Protein AF-A0A3R8V5I9-F1 (afdb_monomer_lite)

pLDDT: mean 76.49, std 22.28, range [29.44, 96.75]

Structure (mmCIF, N/CA/C/O backbone):
data_AF-A0A3R8V5I9-F1
#
_entry.id   AF-A0A3R8V5I9-F1
#
loop_
_atom_site.group_PDB
_atom_site.id
_atom_site.type_symbol
_atom_site.label_atom_id
_atom_site.label_alt_id
_atom_site.label_comp_id
_atom_site.label_asym_id
_atom_site.label_entity_id
_atom_site.label_seq_id
_atom_site.pdbx_PDB_ins_code
_atom_site.Cartn_x
_atom_site.Cartn_y
_atom_site.Cartn_z
_atom_site.occupancy
_atom_site.B_iso_or_equiv
_atom_site.auth_seq_id
_atom_site.auth_comp_id
_atom_site.auth_asym_id
_atom_site.auth_atom_id
_atom_site.pdbx_PDB_model_num
ATOM 1 N N . MET A 1 1 ? 58.028 32.370 -8.944 1.00 42.81 1 MET A N 1
ATOM 2 C CA . MET A 1 1 ? 57.683 32.987 -7.647 1.00 42.81 1 MET A CA 1
ATOM 3 C C . MET A 1 1 ? 56.765 34.162 -7.914 1.00 42.81 1 MET A C 1
ATOM 5 O O . MET A 1 1 ? 56.958 34.814 -8.933 1.00 42.81 1 MET A O 1
ATOM 9 N N . SER A 1 2 ? 55.835 34.373 -6.983 1.00 39.19 2 SER A N 1
ATOM 10 C CA . SER A 1 2 ? 54.839 35.446 -6.854 1.00 39.19 2 SER A CA 1
ATOM 11 C C . SER A 1 2 ? 53.408 35.103 -7.278 1.00 39.19 2 SER A C 1
ATOM 13 O O . SER A 1 2 ? 53.097 34.853 -8.439 1.00 39.19 2 SER A O 1
ATOM 15 N N . GLU A 1 3 ? 52.603 35.072 -6.218 1.00 41.25 3 GLU A N 1
ATOM 16 C CA . GLU A 1 3 ? 51.177 34.837 -6.044 1.00 41.25 3 GLU A CA 1
ATOM 17 C C . GLU A 1 3 ? 50.291 35.878 -6.736 1.00 41.25 3 GLU A C 1
ATOM 19 O O . GLU A 1 3 ? 50.686 37.030 -6.918 1.00 41.25 3 GLU A O 1
ATOM 24 N N . THR A 1 4 ? 49.033 35.510 -6.996 1.00 43.75 4 THR A N 1
ATOM 25 C CA . THR A 1 4 ? 47.905 36.439 -6.834 1.00 43.75 4 THR A CA 1
ATOM 26 C C . THR A 1 4 ? 46.649 35.650 -6.452 1.00 43.75 4 THR A C 1
ATOM 28 O O . THR A 1 4 ? 46.147 34.848 -7.238 1.00 43.75 4 THR A O 1
ATOM 31 N N . GLU A 1 5 ? 46.175 35.866 -5.226 1.00 37.50 5 GLU A N 1
ATOM 32 C CA . GLU A 1 5 ? 44.857 35.459 -4.733 1.00 37.50 5 GLU A CA 1
ATOM 33 C C . GLU A 1 5 ? 43.797 36.549 -4.991 1.00 37.50 5 GLU A C 1
ATOM 35 O O . GLU A 1 5 ? 44.123 3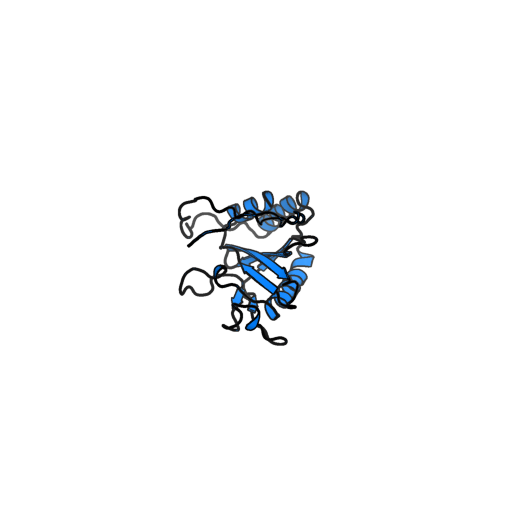7.728 -5.123 1.00 37.50 5 GLU A O 1
ATOM 40 N N . ALA A 1 6 ? 42.535 36.100 -4.917 1.00 37.09 6 ALA A N 1
ATOM 41 C CA . ALA A 1 6 ? 41.347 36.772 -4.361 1.00 37.09 6 ALA A CA 1
ATOM 42 C C . ALA A 1 6 ? 40.204 37.203 -5.316 1.00 37.09 6 ALA A C 1
ATOM 44 O O . ALA A 1 6 ? 40.220 38.261 -5.933 1.00 37.09 6 ALA A O 1
ATOM 45 N N . PHE A 1 7 ? 39.172 36.343 -5.329 1.00 33.81 7 PHE A N 1
ATOM 46 C CA . PHE A 1 7 ? 37.806 36.568 -4.803 1.00 33.81 7 PHE A CA 1
ATOM 47 C C . PHE A 1 7 ? 36.945 37.753 -5.311 1.00 33.81 7 PHE A C 1
ATOM 49 O O . PHE A 1 7 ? 37.270 38.913 -5.092 1.00 33.81 7 PHE A O 1
ATOM 56 N N . ILE A 1 8 ? 35.753 37.426 -5.848 1.00 36.06 8 ILE A N 1
ATOM 57 C CA . ILE A 1 8 ? 34.378 37.755 -5.366 1.00 36.06 8 ILE A CA 1
ATOM 58 C C . ILE A 1 8 ? 33.387 37.632 -6.544 1.00 36.06 8 ILE A C 1
ATOM 60 O O . ILE A 1 8 ? 33.601 38.215 -7.604 1.00 36.06 8 ILE A O 1
ATOM 64 N N . GLY A 1 9 ? 32.259 36.941 -6.329 1.00 29.44 9 GLY A N 1
ATOM 65 C CA . GLY A 1 9 ? 31.087 37.037 -7.208 1.00 29.44 9 GLY A CA 1
ATOM 66 C C . GLY A 1 9 ? 30.060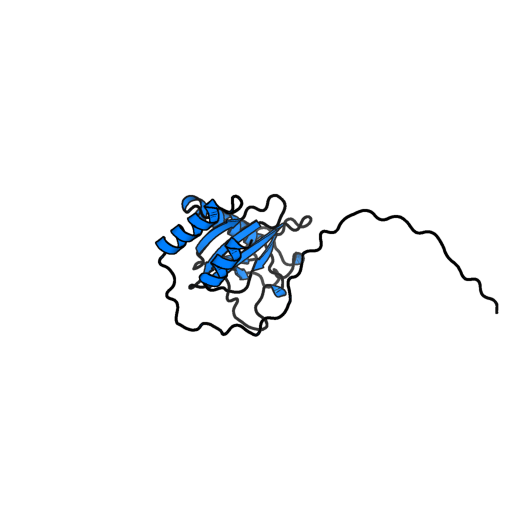 35.918 -7.030 1.00 29.44 9 GLY A C 1
ATOM 67 O O . GLY A 1 9 ? 29.893 35.101 -7.928 1.00 29.44 9 GLY A O 1
ATOM 68 N N . SER A 1 10 ? 29.388 35.866 -5.877 1.00 40.34 10 SER A N 1
ATOM 69 C CA . SER A 1 10 ? 28.248 34.971 -5.618 1.00 40.34 10 SER A CA 1
ATOM 70 C C . SER A 1 10 ? 27.046 35.287 -6.518 1.00 40.34 10 SER A C 1
ATOM 72 O O . SER A 1 10 ? 26.732 36.467 -6.692 1.00 40.34 10 SER A O 1
ATOM 74 N N . PRO A 1 11 ? 26.267 34.280 -6.946 1.00 37.91 11 PRO A N 1
ATOM 75 C CA . PRO A 1 11 ? 24.855 34.459 -7.230 1.00 37.91 11 PRO A CA 1
ATOM 76 C C . PRO A 1 11 ? 23.982 33.799 -6.153 1.00 37.91 11 PRO A C 1
ATOM 78 O O . PRO A 1 11 ? 24.033 32.596 -5.918 1.00 37.91 11 PRO A O 1
ATOM 81 N N . HIS A 1 12 ? 23.226 34.669 -5.489 1.00 33.03 12 HIS A N 1
ATOM 82 C CA . HIS A 1 12 ? 21.819 34.550 -5.103 1.00 33.03 12 HIS A CA 1
ATOM 83 C C . HIS A 1 12 ? 21.151 33.158 -5.093 1.00 33.03 12 HIS A C 1
ATOM 85 O O . HIS A 1 12 ? 20.779 32.604 -6.123 1.00 33.03 12 HIS A O 1
ATOM 91 N N . ASP A 1 13 ? 20.941 32.692 -3.866 1.00 38.34 13 ASP A N 1
ATOM 92 C CA . ASP A 1 13 ? 19.696 32.207 -3.254 1.00 38.34 13 ASP A CA 1
ATOM 93 C C . ASP A 1 13 ? 18.384 32.347 -4.061 1.00 38.34 13 ASP A C 1
ATOM 95 O O . ASP A 1 13 ? 18.028 33.464 -4.458 1.00 38.34 13 ASP A O 1
ATOM 99 N N . SER A 1 14 ? 17.663 31.224 -4.232 1.00 38.50 14 SER A N 1
ATOM 100 C CA . SER A 1 14 ? 16.189 31.067 -4.173 1.00 38.50 14 SER A CA 1
ATOM 101 C C . SER A 1 14 ? 15.778 29.627 -4.532 1.00 38.50 14 SER A C 1
ATOM 103 O O . SER A 1 14 ? 15.933 29.219 -5.683 1.00 38.50 14 SER A O 1
ATOM 105 N N . GLY A 1 15 ? 15.176 28.888 -3.594 1.00 31.91 15 GLY A N 1
ATOM 106 C CA . GLY A 1 15 ? 14.353 27.715 -3.918 1.00 31.91 15 GLY A CA 1
ATOM 107 C C . GLY A 1 15 ? 14.365 26.612 -2.863 1.00 31.91 15 GLY A C 1
ATOM 108 O O . GLY A 1 15 ? 15.135 25.667 -2.983 1.00 31.91 15 GLY A O 1
ATOM 109 N N . ASP A 1 16 ? 13.493 26.739 -1.862 1.00 39.50 16 ASP A N 1
ATOM 110 C CA . ASP A 1 16 ? 13.207 25.762 -0.806 1.00 39.50 16 ASP A CA 1
ATOM 111 C C . ASP A 1 16 ? 13.096 24.310 -1.309 1.00 39.50 16 ASP A C 1
ATOM 113 O O . ASP A 1 16 ? 12.061 23.871 -1.812 1.00 39.50 16 ASP A O 1
ATOM 117 N N . THR A 1 17 ? 14.134 23.511 -1.076 1.00 34.66 17 THR A N 1
ATOM 118 C CA . THR A 1 17 ? 13.984 22.064 -0.898 1.00 34.66 17 THR A CA 1
ATOM 119 C C . THR A 1 17 ? 13.392 21.817 0.484 1.00 34.66 17 THR A C 1
ATOM 121 O O . THR A 1 17 ? 14.114 21.827 1.484 1.00 34.66 17 THR A O 1
ATOM 124 N N . MET A 1 18 ? 12.077 21.581 0.537 1.00 30.41 18 MET A N 1
ATOM 125 C CA . MET A 1 18 ? 11.425 20.934 1.677 1.00 30.41 18 MET A CA 1
ATOM 126 C C . MET A 1 18 ? 12.134 19.603 1.931 1.00 30.41 18 MET A C 1
ATOM 128 O O . MET A 1 18 ? 11.924 18.606 1.243 1.00 30.41 18 MET A O 1
ATOM 132 N N . SER A 1 19 ? 13.051 19.630 2.891 1.00 36.53 19 SER A N 1
ATOM 133 C CA . SER A 1 19 ? 13.779 18.462 3.347 1.00 36.53 19 SER A CA 1
ATOM 134 C C . SER A 1 19 ? 12.787 17.553 4.057 1.00 36.53 19 SER A C 1
ATOM 136 O O . SER A 1 19 ? 12.138 17.962 5.019 1.00 36.53 19 SER A O 1
ATOM 138 N N . ILE A 1 20 ? 12.661 16.322 3.569 1.00 39.91 20 ILE A N 1
ATOM 139 C CA . ILE A 1 20 ? 11.943 15.253 4.256 1.00 39.91 20 ILE A CA 1
ATOM 140 C C . ILE A 1 20 ? 12.619 15.096 5.618 1.00 39.91 20 ILE A C 1
ATOM 142 O O . ILE A 1 20 ? 13.785 14.699 5.700 1.00 39.91 20 ILE A O 1
ATOM 146 N N . ASN A 1 21 ? 11.911 15.464 6.685 1.00 34.94 21 ASN A N 1
ATOM 147 C CA . ASN A 1 21 ? 12.363 15.244 8.050 1.00 34.94 21 ASN A CA 1
ATOM 148 C C . ASN A 1 21 ? 12.501 13.732 8.269 1.00 34.94 21 ASN A C 1
ATOM 150 O O . ASN A 1 21 ? 11.533 13.048 8.592 1.00 34.94 21 ASN A O 1
ATOM 154 N N . ARG A 1 22 ? 13.720 13.213 8.084 1.00 38.03 22 ARG A N 1
ATOM 155 C CA . ARG A 1 22 ? 14.136 11.907 8.594 1.00 38.03 22 ARG A CA 1
ATOM 156 C C . ARG A 1 22 ? 14.065 11.969 10.114 1.00 38.03 22 ARG A C 1
ATOM 158 O O . ARG A 1 22 ? 14.944 12.531 10.764 1.00 38.03 22 ARG A O 1
ATOM 165 N N . ILE A 1 23 ? 12.996 11.418 10.672 1.00 41.97 23 ILE A N 1
ATOM 166 C CA . ILE A 1 23 ? 12.926 11.104 12.093 1.00 41.97 23 ILE A CA 1
ATOM 167 C C . ILE A 1 23 ? 13.680 9.785 12.270 1.00 41.97 23 ILE A C 1
ATOM 169 O O . ILE A 1 23 ? 13.079 8.720 12.226 1.00 41.97 23 ILE A O 1
ATOM 173 N N . ASP A 1 24 ? 14.997 9.868 12.450 1.00 44.31 24 ASP A N 1
ATOM 174 C CA . ASP A 1 24 ? 15.791 8.782 13.020 1.00 44.31 24 ASP A CA 1
ATOM 175 C C . ASP A 1 24 ? 16.441 9.284 14.306 1.00 44.31 24 ASP A C 1
ATOM 177 O O . ASP A 1 24 ? 17.221 10.237 14.317 1.00 44.31 24 ASP A O 1
ATOM 181 N N . GLY A 1 25 ? 16.069 8.647 15.411 1.00 32.19 25 GLY A N 1
ATOM 182 C CA . GLY A 1 25 ? 16.503 9.016 16.748 1.00 32.19 25 GLY A CA 1
ATOM 183 C C . GLY A 1 25 ? 16.060 7.990 17.780 1.00 32.19 25 GLY A C 1
ATOM 184 O O . GLY A 1 25 ? 15.179 8.261 18.585 1.00 32.19 25 GLY A O 1
ATOM 185 N N . ASP A 1 26 ? 16.702 6.824 17.719 1.00 37.38 26 ASP A N 1
ATOM 186 C CA . ASP A 1 26 ? 16.999 5.954 18.861 1.00 37.38 26 ASP A CA 1
ATOM 187 C C . ASP A 1 26 ? 15.796 5.334 19.606 1.00 37.38 26 ASP A C 1
ATOM 189 O O . ASP A 1 26 ? 15.304 5.836 20.621 1.00 37.38 26 ASP A O 1
ATOM 193 N N . ARG A 1 27 ? 15.353 4.156 19.144 1.00 35.78 27 ARG A N 1
ATOM 194 C CA . ARG A 1 27 ? 14.646 3.193 20.001 1.00 35.78 27 ARG A CA 1
ATOM 195 C C . ARG A 1 27 ? 15.301 1.816 19.891 1.00 35.78 27 ARG A C 1
ATOM 197 O O . ARG A 1 27 ? 15.524 1.344 18.777 1.00 35.78 27 ARG A O 1
ATOM 204 N N . PRO A 1 28 ? 15.603 1.157 21.023 1.00 38.75 28 PRO A N 1
ATOM 205 C CA . PRO A 1 28 ? 16.195 -0.170 21.014 1.00 38.75 28 PRO A CA 1
ATOM 206 C C . PRO A 1 28 ? 15.207 -1.175 20.415 1.00 38.75 28 PRO A C 1
ATOM 208 O O . PRO A 1 28 ? 14.009 -1.095 20.683 1.00 38.75 28 PRO A O 1
ATOM 211 N N . ASN A 1 29 ? 15.745 -2.100 19.612 1.00 38.81 29 ASN A N 1
ATOM 212 C CA . ASN A 1 29 ? 15.090 -3.270 19.020 1.00 38.81 29 ASN A CA 1
ATOM 213 C C . ASN A 1 29 ? 13.803 -3.682 19.754 1.00 38.81 29 ASN A C 1
ATOM 215 O O . ASN A 1 29 ? 13.861 -4.260 20.843 1.00 38.81 29 ASN A O 1
ATOM 219 N N . ALA A 1 30 ? 12.649 -3.401 19.146 1.00 37.66 30 ALA A N 1
ATOM 220 C CA . ALA A 1 30 ? 11.382 -3.932 19.623 1.00 37.66 30 ALA A CA 1
ATOM 221 C C . ALA A 1 30 ? 11.401 -5.467 19.483 1.00 37.66 30 ALA A C 1
ATOM 223 O O . ALA A 1 30 ? 11.846 -5.982 18.451 1.00 37.66 30 ALA A O 1
ATOM 224 N N . PRO A 1 31 ? 10.967 -6.217 20.508 1.00 38.53 31 PRO A N 1
ATOM 225 C CA . PRO A 1 31 ? 10.971 -7.667 20.458 1.00 38.53 31 PRO A CA 1
ATOM 226 C C . PRO A 1 31 ? 9.995 -8.161 19.389 1.00 38.53 31 PRO A C 1
ATOM 228 O O . PRO A 1 31 ? 8.854 -7.713 19.294 1.00 38.53 31 PRO A O 1
ATOM 231 N N . VAL A 1 32 ? 10.465 -9.128 18.605 1.00 45.75 32 VAL A N 1
ATOM 232 C CA . VAL A 1 32 ? 9.649 -9.932 17.696 1.00 45.75 32 VAL A CA 1
ATOM 233 C C . VAL A 1 32 ? 8.517 -10.588 18.491 1.00 45.75 32 VAL A C 1
ATOM 235 O O . VAL A 1 32 ? 8.781 -11.337 19.429 1.00 45.75 32 VAL A O 1
ATOM 238 N N . CYS A 1 33 ? 7.279 -10.281 18.091 1.00 46.44 33 CYS A N 1
ATOM 239 C CA . CYS A 1 33 ? 6.024 -10.987 18.367 1.00 46.44 33 CYS A CA 1
ATOM 240 C C . CYS A 1 33 ? 5.963 -11.753 19.700 1.00 46.44 33 CYS A C 1
ATOM 242 O O . CYS A 1 33 ? 6.108 -12.976 19.750 1.00 46.44 33 CYS A O 1
ATOM 244 N N . GLY A 1 34 ? 5.658 -11.033 20.780 1.00 34.19 34 GLY A N 1
ATOM 245 C CA . GLY A 1 34 ? 5.063 -11.639 21.965 1.00 34.19 34 GLY A CA 1
ATOM 246 C C . GLY A 1 34 ? 3.605 -11.995 21.677 1.00 34.19 34 GLY A C 1
ATOM 247 O O . GLY A 1 34 ? 2.784 -11.115 21.440 1.00 34.19 34 GLY A O 1
ATOM 248 N N . ALA A 1 35 ? 3.280 -13.285 21.692 1.00 42.06 35 ALA A N 1
ATOM 249 C CA . ALA A 1 35 ? 1.905 -13.764 21.737 1.00 42.06 35 ALA A CA 1
ATOM 250 C C . ALA A 1 35 ? 1.195 -13.156 22.963 1.00 42.06 35 ALA A C 1
ATOM 252 O O . ALA A 1 35 ? 1.581 -13.453 24.094 1.00 42.06 35 ALA A O 1
ATOM 253 N N . GLY A 1 36 ? 0.194 -12.292 22.761 1.00 38.94 36 GLY A N 1
ATOM 254 C CA . GLY A 1 36 ? -0.480 -11.637 23.887 1.00 38.94 36 GLY A CA 1
ATOM 255 C C . GLY A 1 36 ? -1.711 -10.801 23.555 1.00 38.94 36 GLY A C 1
ATOM 256 O O . GLY A 1 36 ? -2.700 -10.927 24.269 1.00 38.94 36 GLY A O 1
ATOM 257 N N . ASP A 1 37 ? -1.710 -10.033 22.466 1.00 49.53 37 ASP A N 1
ATOM 258 C CA . ASP A 1 37 ? -2.897 -9.269 22.073 1.00 49.53 37 ASP A CA 1
ATOM 259 C C . ASP A 1 37 ? -3.638 -10.002 20.962 1.00 49.53 37 ASP A C 1
ATOM 261 O O . ASP A 1 37 ? -3.155 -10.171 19.842 1.00 49.53 37 ASP A O 1
ATOM 265 N N . SER A 1 38 ? -4.825 -10.503 21.302 1.00 64.12 38 SER A N 1
ATOM 266 C CA . SER A 1 38 ? -5.746 -11.037 20.303 1.00 64.12 38 SER A CA 1
ATOM 267 C C . SER A 1 38 ? -6.012 -9.939 19.282 1.00 64.12 38 SER A C 1
ATOM 269 O O . SER A 1 38 ? -6.385 -8.831 19.673 1.00 64.12 38 SER A O 1
ATOM 271 N N . LEU A 1 39 ? -5.825 -10.240 17.993 1.00 73.94 39 LEU A N 1
ATOM 272 C CA . LEU A 1 39 ? -6.206 -9.308 16.938 1.00 73.94 39 LEU A CA 1
ATOM 273 C C . LEU A 1 39 ? -7.636 -8.819 17.191 1.00 73.94 39 LEU A C 1
ATOM 275 O O . LEU A 1 39 ? -8.511 -9.642 17.492 1.00 73.94 39 LEU A O 1
ATOM 279 N N . PRO A 1 40 ? -7.885 -7.503 17.089 1.00 80.00 40 PRO A N 1
ATOM 280 C CA . PRO A 1 40 ? -9.236 -6.986 17.199 1.00 80.00 40 PRO A CA 1
ATOM 281 C C . PRO A 1 40 ? -10.139 -7.701 16.193 1.00 80.00 40 PRO A C 1
ATOM 283 O O . PRO A 1 40 ? -9.731 -8.030 15.076 1.00 80.00 40 PRO A O 1
ATOM 286 N N . SER A 1 41 ? -11.386 -7.950 16.593 1.00 87.06 41 SER A N 1
ATOM 287 C CA . SER A 1 41 ? -12.379 -8.486 15.660 1.00 87.06 41 SER A CA 1
ATOM 288 C C . SER A 1 41 ? -12.518 -7.559 14.441 1.00 87.06 41 SER A C 1
ATOM 290 O O . SER A 1 41 ? -12.345 -6.348 14.602 1.00 87.06 41 SER A O 1
ATOM 292 N N . PRO A 1 42 ? -12.903 -8.067 13.257 1.00 86.00 42 PRO A N 1
ATOM 293 C CA . PRO A 1 42 ? -13.077 -7.227 12.069 1.00 86.00 42 PRO A CA 1
ATOM 294 C C . PRO A 1 42 ? -13.977 -6.004 12.307 1.00 86.00 42 PRO A C 1
ATOM 296 O O . PRO A 1 42 ? -13.639 -4.901 11.900 1.00 86.00 42 PRO A O 1
ATOM 299 N N . ALA A 1 43 ? -15.064 -6.169 13.068 1.00 87.00 43 ALA A N 1
ATOM 300 C CA . ALA A 1 43 ? -15.958 -5.065 13.421 1.00 87.00 43 ALA A CA 1
ATOM 301 C C . ALA A 1 43 ? -15.288 -4.002 14.313 1.00 87.00 43 ALA A C 1
ATOM 303 O O . ALA A 1 43 ? -15.576 -2.818 14.179 1.00 87.00 43 ALA A O 1
ATOM 304 N N . ALA A 1 44 ? -14.392 -4.415 15.214 1.00 88.62 44 ALA A N 1
ATOM 305 C CA . ALA A 1 44 ? -13.638 -3.491 16.059 1.00 88.62 44 ALA A CA 1
ATOM 306 C C . ALA A 1 44 ? -12.565 -2.733 15.261 1.00 88.62 44 ALA A C 1
ATOM 308 O O . ALA A 1 44 ? -12.322 -1.562 15.542 1.00 88.62 44 ALA A O 1
ATOM 309 N N . VAL A 1 45 ? -11.958 -3.380 14.257 1.00 89.31 45 VAL A N 1
ATOM 310 C CA . VAL A 1 45 ? -11.066 -2.713 13.295 1.00 89.31 45 VAL A CA 1
ATOM 311 C C . VAL A 1 45 ? -11.837 -1.644 12.532 1.00 89.31 45 VAL A C 1
ATOM 313 O O . VAL A 1 45 ? -11.435 -0.486 12.557 1.00 89.31 45 VAL A O 1
ATOM 316 N N . ASP A 1 46 ? -12.963 -2.008 11.916 1.00 90.62 46 ASP A N 1
ATOM 317 C CA . ASP A 1 46 ? -13.767 -1.071 11.126 1.00 90.62 46 ASP A CA 1
ATOM 318 C C . ASP A 1 46 ? -14.237 0.121 11.979 1.00 90.62 46 ASP A C 1
ATOM 320 O O . ASP A 1 46 ? -14.040 1.268 11.590 1.00 90.62 46 ASP A O 1
ATOM 324 N N . GLN A 1 47 ? -14.738 -0.127 13.196 1.00 91.31 47 GLN A N 1
ATOM 325 C CA . GLN A 1 47 ? -15.172 0.939 14.106 1.00 91.31 47 GLN A CA 1
ATOM 326 C C . GLN A 1 47 ? -14.040 1.909 14.483 1.00 91.31 47 GLN A C 1
ATOM 328 O O . GLN A 1 47 ? -14.265 3.114 14.597 1.00 91.31 47 GLN A O 1
ATOM 333 N N . ALA A 1 48 ? -12.833 1.398 14.726 1.00 91.62 48 ALA A N 1
ATOM 334 C CA . ALA A 1 48 ? -11.691 2.239 15.063 1.00 91.62 48 ALA A CA 1
ATOM 335 C C . ALA A 1 48 ? -11.228 3.070 13.859 1.00 91.62 48 ALA A C 1
ATOM 337 O O . ALA A 1 48 ? -10.965 4.261 14.010 1.00 91.62 48 ALA A O 1
ATOM 338 N N . LEU A 1 49 ? -11.179 2.466 12.668 1.00 93.06 49 LEU A N 1
ATOM 339 C CA . LEU A 1 49 ? -10.820 3.161 11.432 1.00 93.06 49 LEU A CA 1
ATOM 340 C C . LEU A 1 49 ? -11.830 4.261 11.078 1.00 93.06 49 LEU A C 1
ATOM 342 O O . LEU A 1 49 ? -11.411 5.353 10.699 1.00 93.06 49 LEU A O 1
ATOM 346 N N . ASP A 1 50 ? -13.129 4.023 11.288 1.00 91.62 50 ASP A N 1
ATOM 347 C CA . ASP A 1 50 ? -14.172 5.048 11.148 1.00 91.62 50 ASP A CA 1
ATOM 348 C C . ASP A 1 50 ? -13.926 6.232 12.100 1.00 91.62 50 ASP A C 1
ATOM 350 O O . ASP A 1 50 ? -14.084 7.395 11.722 1.00 91.62 50 ASP A O 1
ATOM 354 N N . GLY A 1 51 ? -13.503 5.943 13.337 1.00 90.94 51 GLY A N 1
ATOM 355 C CA . GLY A 1 51 ? -13.143 6.955 14.329 1.00 90.94 51 GLY A CA 1
ATOM 356 C C . GLY A 1 51 ? -11.968 7.829 13.889 1.00 90.94 51 GLY A C 1
ATOM 357 O O . GLY A 1 51 ? -12.037 9.050 14.017 1.00 90.94 51 GLY A O 1
ATOM 358 N N . VAL A 1 52 ? -10.921 7.223 13.321 1.00 91.19 52 VAL A N 1
ATOM 359 C CA . VAL A 1 52 ? -9.770 7.960 12.777 1.00 91.19 52 VAL A CA 1
ATOM 360 C C . VAL A 1 52 ? -10.181 8.779 11.549 1.00 91.19 52 VAL A C 1
ATOM 362 O O . VAL A 1 52 ? -9.884 9.969 11.476 1.00 91.19 52 VAL A O 1
ATOM 365 N N . GLN A 1 53 ? -10.918 8.194 10.604 1.00 92.06 53 GLN A N 1
ATOM 366 C CA . GLN A 1 53 ? -11.378 8.897 9.400 1.00 92.06 53 GLN A CA 1
ATOM 367 C C . GLN A 1 53 ? -12.255 10.114 9.724 1.00 92.06 53 GLN A C 1
ATOM 369 O O . GLN A 1 53 ? -12.184 11.131 9.038 1.00 92.06 53 GLN A O 1
ATOM 374 N N . ALA A 1 54 ? -13.054 10.053 10.793 1.00 90.19 54 ALA A N 1
ATOM 375 C CA . ALA A 1 54 ? -13.854 11.193 11.236 1.00 90.19 54 ALA A CA 1
ATOM 376 C C . ALA A 1 54 ? -13.005 12.413 11.650 1.00 90.19 54 ALA A C 1
ATOM 378 O O . ALA A 1 54 ? -13.513 13.536 11.654 1.00 90.19 54 ALA A O 1
ATOM 379 N N . VAL A 1 55 ? -11.732 12.201 11.998 1.00 91.44 55 VAL A N 1
ATOM 380 C CA . VAL A 1 55 ? -10.782 13.248 12.401 1.00 91.44 55 VAL A CA 1
ATOM 381 C C . VAL A 1 55 ? -9.850 13.642 11.248 1.00 91.44 55 VAL A C 1
ATOM 383 O O . VAL A 1 55 ? -9.513 14.818 11.114 1.00 91.44 55 VAL A O 1
ATOM 386 N N . HIS A 1 56 ? -9.480 12.690 10.389 1.00 88.81 56 HIS A N 1
ATOM 387 C CA . HIS A 1 56 ? -8.519 12.872 9.299 1.00 88.81 56 HIS A CA 1
ATOM 388 C C . HIS A 1 56 ? -9.214 12.750 7.934 1.00 88.81 56 HIS A C 1
ATOM 390 O O . HIS A 1 56 ? -9.426 11.654 7.417 1.00 88.81 56 HIS A O 1
ATOM 396 N N . ALA A 1 57 ? -9.572 13.892 7.339 1.00 87.69 57 ALA A N 1
ATOM 397 C CA . ALA A 1 57 ? -10.355 13.956 6.097 1.00 87.69 57 ALA A CA 1
ATOM 398 C C . ALA A 1 57 ? -9.623 13.432 4.842 1.00 87.69 57 ALA A C 1
ATOM 400 O O . ALA A 1 57 ? -10.244 13.238 3.799 1.00 87.69 57 ALA A O 1
ATOM 401 N N . ASP A 1 58 ? -8.308 13.252 4.922 1.00 89.19 58 ASP A N 1
ATOM 402 C CA . ASP A 1 58 ? -7.443 12.711 3.872 1.00 89.19 58 ASP A CA 1
ATOM 403 C C . ASP A 1 58 ? -7.346 11.175 3.897 1.00 89.19 58 ASP A C 1
ATOM 405 O O . ASP A 1 58 ? -6.822 10.578 2.950 1.00 89.19 58 ASP A O 1
ATOM 409 N N . LEU A 1 59 ? -7.853 10.540 4.960 1.00 92.44 59 LEU A N 1
ATOM 410 C CA . LEU A 1 59 ? -7.950 9.092 5.099 1.00 92.44 59 LEU A CA 1
ATOM 411 C C . LEU A 1 59 ? -9.312 8.591 4.615 1.00 92.44 59 LEU A C 1
ATOM 413 O O . LEU A 1 59 ? -10.355 9.157 4.938 1.00 92.44 59 LEU A O 1
ATOM 417 N N . ASP A 1 60 ? -9.304 7.480 3.886 1.00 94.12 60 ASP A N 1
ATOM 418 C CA . ASP A 1 60 ? -10.514 6.775 3.483 1.00 94.12 60 ASP A CA 1
ATOM 419 C C . ASP A 1 60 ? -10.378 5.270 3.740 1.00 94.12 60 ASP A C 1
ATOM 421 O O . ASP A 1 60 ? -9.616 4.555 3.081 1.00 94.12 60 ASP A O 1
ATOM 425 N N . PHE A 1 61 ? -11.129 4.788 4.729 1.00 94.19 61 PHE A N 1
ATOM 426 C CA . PHE A 1 61 ? -11.229 3.385 5.128 1.00 94.19 61 PHE A CA 1
ATOM 427 C C . PHE A 1 61 ? -12.555 2.750 4.708 1.00 94.19 61 PHE A C 1
ATOM 429 O O . PHE A 1 61 ? -12.902 1.657 5.175 1.00 94.19 61 PHE A O 1
ATOM 436 N N . SER A 1 62 ? -13.296 3.407 3.810 1.00 90.62 62 SER A N 1
ATOM 437 C CA . SER A 1 62 ? -14.627 2.971 3.438 1.00 90.62 62 SER A CA 1
ATOM 438 C C . SER A 1 62 ? -14.633 1.556 2.863 1.00 90.62 62 SER A C 1
ATOM 440 O O . SER A 1 62 ? -13.994 1.255 1.850 1.00 90.62 62 SER A O 1
ATOM 442 N N . THR A 1 63 ? -15.421 0.672 3.480 1.00 88.00 63 THR A N 1
ATOM 443 C CA . THR A 1 63 ? -15.470 -0.750 3.119 1.00 88.00 63 THR A CA 1
ATOM 444 C C . THR A 1 63 ? -15.827 -0.969 1.648 1.00 88.00 63 THR A C 1
ATOM 446 O O . THR A 1 63 ? -15.301 -1.889 1.024 1.00 88.00 63 THR A O 1
ATOM 449 N N . PHE A 1 64 ? -16.677 -0.114 1.062 1.00 89.44 64 PHE A N 1
ATOM 450 C CA . PHE A 1 64 ? -17.084 -0.253 -0.341 1.00 89.44 64 PHE A CA 1
ATOM 451 C C . PHE A 1 64 ? -15.976 0.125 -1.335 1.00 89.44 64 PHE A C 1
ATOM 453 O O . PHE A 1 64 ? -15.999 -0.342 -2.472 1.00 89.44 64 PHE A O 1
ATOM 460 N N . GLN A 1 65 ? -14.999 0.937 -0.919 1.00 92.88 65 GLN A N 1
ATOM 461 C CA . GLN A 1 65 ? -13.870 1.338 -1.760 1.00 92.88 65 GLN A CA 1
ATOM 462 C C . GLN A 1 65 ? -12.685 0.370 -1.665 1.00 92.88 65 GLN A C 1
ATOM 464 O O . GLN A 1 65 ? -11.826 0.391 -2.540 1.00 92.88 65 GLN A O 1
ATOM 469 N N . ARG A 1 66 ? -12.636 -0.529 -0.668 1.00 93.81 66 ARG A N 1
ATOM 470 C CA . ARG A 1 66 ? -11.495 -1.448 -0.457 1.00 93.81 66 ARG A CA 1
ATOM 471 C C . ARG A 1 66 ? -11.130 -2.274 -1.692 1.00 93.81 66 ARG A C 1
ATOM 473 O O . ARG A 1 66 ? -9.948 -2.471 -1.965 1.00 93.81 66 ARG A O 1
ATOM 480 N N . VAL A 1 67 ? -12.126 -2.729 -2.459 1.00 93.56 67 VAL A N 1
ATOM 481 C CA . VAL A 1 67 ? -11.893 -3.450 -3.727 1.00 93.56 67 VAL A CA 1
ATOM 482 C C . VAL A 1 67 ? -11.188 -2.547 -4.737 1.00 93.56 67 VAL A C 1
ATOM 484 O O . VAL A 1 67 ? -10.171 -2.940 -5.299 1.00 93.56 67 VAL A O 1
ATOM 487 N N . ARG A 1 68 ? -11.668 -1.311 -4.895 1.00 95.56 68 ARG A N 1
ATOM 488 C CA . ARG A 1 68 ? -11.065 -0.321 -5.788 1.00 95.56 68 ARG A CA 1
ATOM 489 C C . ARG A 1 68 ? -9.644 0.046 -5.357 1.00 95.56 68 ARG A C 1
ATOM 491 O O . ARG A 1 68 ? -8.763 0.113 -6.202 1.00 95.56 68 ARG A O 1
ATOM 498 N N . TYR A 1 69 ? -9.395 0.235 -4.061 1.00 95.62 69 TYR A N 1
ATOM 499 C CA . TYR A 1 69 ? -8.043 0.506 -3.560 1.00 95.62 69 TYR A CA 1
ATOM 500 C C . TYR A 1 69 ? -7.093 -0.655 -3.811 1.00 95.62 69 TYR A C 1
ATOM 502 O O . TYR A 1 69 ? -5.930 -0.435 -4.129 1.00 95.62 69 TYR A O 1
ATOM 510 N N . ARG A 1 70 ? -7.576 -1.897 -3.702 1.00 96.12 70 ARG A N 1
ATOM 511 C CA . ARG A 1 70 ? -6.777 -3.065 -4.070 1.00 96.12 70 ARG A CA 1
ATOM 512 C C . ARG A 1 70 ? -6.421 -3.049 -5.554 1.00 96.12 70 ARG A C 1
ATOM 514 O O . ARG A 1 70 ? -5.266 -3.289 -5.881 1.00 96.12 70 ARG A O 1
ATOM 521 N N . GLU A 1 71 ? -7.387 -2.789 -6.430 1.00 95.44 71 GLU A N 1
ATOM 522 C CA . GLU A 1 71 ? -7.156 -2.703 -7.879 1.00 95.44 71 GLU A CA 1
ATOM 523 C C . GLU A 1 71 ? -6.154 -1.597 -8.225 1.00 95.44 71 GLU A C 1
ATOM 525 O O . GLU A 1 71 ? -5.230 -1.822 -9.002 1.00 95.44 71 GLU A O 1
ATOM 530 N N . GLU A 1 72 ? -6.296 -0.429 -7.599 1.00 94.12 72 GLU A N 1
ATOM 531 C CA . GLU A 1 72 ? -5.383 0.699 -7.769 1.00 94.12 72 GLU A CA 1
ATOM 532 C C . GLU A 1 72 ? -3.963 0.358 -7.303 1.00 94.12 72 GLU A C 1
ATOM 534 O O . GLU A 1 72 ? -3.007 0.547 -8.052 1.00 94.12 72 GLU A O 1
ATOM 539 N N . LEU A 1 73 ? -3.823 -0.217 -6.105 1.00 94.88 73 LEU A N 1
ATOM 540 C CA . LEU A 1 73 ? -2.532 -0.652 -5.583 1.00 94.88 73 LEU A CA 1
ATOM 541 C C . LEU A 1 73 ? -1.880 -1.696 -6.497 1.00 94.88 73 LEU A C 1
ATOM 543 O O . LEU A 1 73 ? -0.693 -1.592 -6.786 1.00 94.88 73 LEU A O 1
ATOM 547 N N . VAL A 1 74 ? -2.638 -2.683 -6.985 1.00 95.31 74 VAL A N 1
ATOM 548 C CA . VAL A 1 74 ? -2.123 -3.690 -7.927 1.00 95.31 74 VAL A CA 1
ATOM 549 C C . VAL A 1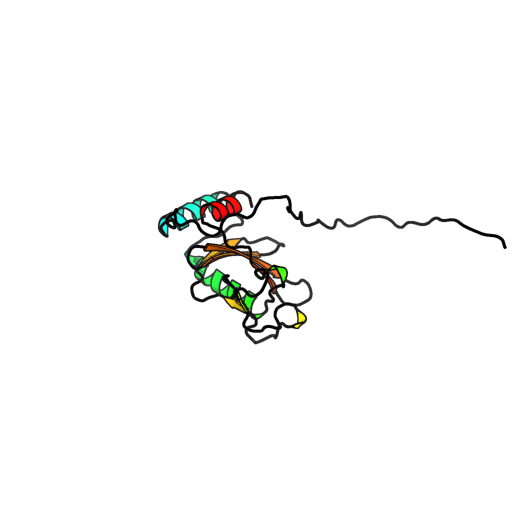 74 ? -1.625 -3.032 -9.215 1.00 95.31 74 VAL A C 1
ATOM 551 O O . VAL A 1 74 ? -0.529 -3.354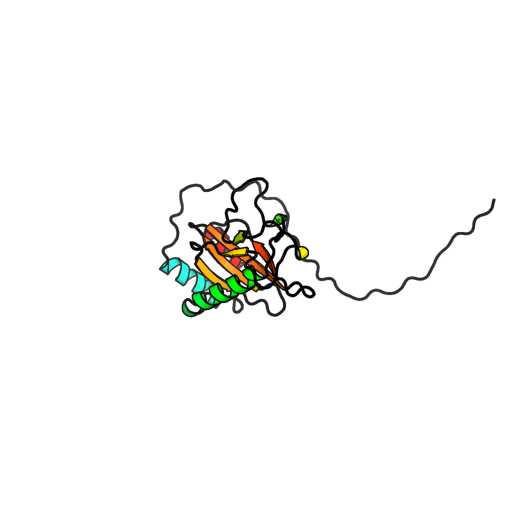 -9.662 1.00 95.31 74 VAL A O 1
ATOM 554 N N . ALA A 1 75 ? -2.360 -2.061 -9.762 1.00 92.62 75 ALA A N 1
ATOM 555 C CA . ALA A 1 75 ? -1.918 -1.325 -10.944 1.00 92.62 75 ALA A CA 1
ATOM 556 C C . ALA A 1 75 ? -0.612 -0.546 -10.697 1.00 92.62 75 ALA A C 1
ATOM 558 O O . ALA A 1 75 ? 0.251 -0.499 -11.573 1.00 92.62 75 ALA A O 1
ATOM 559 N N . CYS A 1 76 ? -0.431 0.026 -9.502 1.00 92.88 76 CYS A N 1
ATOM 560 C CA . CYS A 1 76 ? 0.833 0.660 -9.121 1.00 92.88 76 CYS A CA 1
ATOM 561 C C . CYS A 1 76 ? 1.985 -0.351 -9.013 1.00 92.88 76 CYS A C 1
ATOM 563 O O . CYS A 1 76 ? 3.104 -0.048 -9.418 1.00 92.88 76 CYS A O 1
ATOM 565 N N . LEU A 1 77 ? 1.725 -1.549 -8.481 1.00 93.81 77 LEU A N 1
ATOM 566 C CA . LEU A 1 77 ? 2.726 -2.612 -8.336 1.00 93.81 77 LEU A CA 1
ATOM 567 C C . LEU A 1 77 ? 3.161 -3.199 -9.685 1.00 93.81 77 LEU A C 1
ATOM 569 O O . LEU A 1 77 ? 4.336 -3.538 -9.851 1.00 93.81 77 LEU A O 1
ATOM 573 N N . ASP A 1 78 ? 2.257 -3.262 -10.664 1.00 93.50 78 ASP A N 1
ATOM 574 C CA . ASP A 1 78 ? 2.569 -3.750 -12.008 1.00 93.50 78 ASP A CA 1
ATOM 575 C C . ASP A 1 78 ? 3.692 -2.937 -12.660 1.00 93.50 78 ASP A C 1
ATOM 577 O O . ASP A 1 78 ? 4.585 -3.523 -13.263 1.00 93.50 78 ASP A O 1
ATOM 581 N N . THR A 1 79 ? 3.717 -1.612 -12.488 1.00 92.25 79 THR A N 1
ATOM 582 C CA . THR A 1 79 ? 4.784 -0.723 -12.993 1.00 92.25 79 THR A CA 1
ATOM 583 C C . THR A 1 79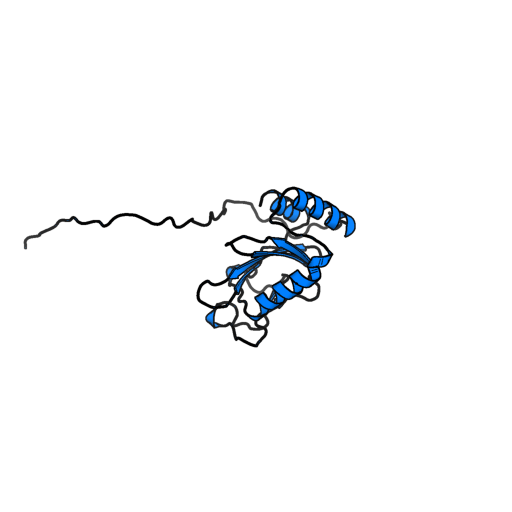 ? 5.700 -0.193 -11.886 1.00 92.25 79 THR A C 1
ATOM 585 O O . THR A 1 79 ? 6.408 0.805 -12.067 1.00 92.25 79 THR A O 1
ATOM 588 N N . GLY A 1 80 ? 5.682 -0.858 -10.732 1.00 92.50 80 GLY A N 1
ATOM 589 C CA . GLY A 1 80 ? 6.406 -0.453 -9.540 1.00 92.50 80 GLY A CA 1
ATOM 590 C C . GLY A 1 80 ? 7.792 -1.078 -9.425 1.00 92.50 80 GLY A C 1
ATOM 591 O O . GLY A 1 80 ? 8.091 -2.120 -10.014 1.00 92.50 80 GLY A O 1
ATOM 592 N N . TRP A 1 81 ? 8.633 -0.456 -8.609 1.00 92.44 81 TRP A N 1
ATOM 593 C CA . TRP A 1 81 ? 9.895 -1.014 -8.138 1.00 92.44 81 TRP A CA 1
ATOM 594 C C . TRP A 1 81 ? 10.032 -0.805 -6.628 1.00 92.44 81 TRP A C 1
ATOM 596 O O . TRP A 1 81 ? 9.471 0.130 -6.061 1.00 92.44 81 TRP A O 1
ATOM 606 N N . LEU A 1 82 ? 10.754 -1.715 -5.978 1.00 90.06 82 LEU A N 1
ATOM 607 C CA . LEU A 1 82 ? 10.926 -1.755 -4.529 1.00 90.06 82 LEU A CA 1
ATOM 608 C C . LEU A 1 82 ? 12.395 -1.450 -4.190 1.00 90.06 82 LEU A C 1
ATOM 610 O O . LEU A 1 82 ? 13.245 -2.314 -4.437 1.00 90.06 82 LEU A O 1
ATOM 614 N N . PRO A 1 83 ? 12.727 -0.262 -3.652 1.00 84.50 83 PRO A N 1
ATOM 615 C CA . PRO A 1 83 ? 14.098 0.081 -3.305 1.00 84.50 83 PRO A CA 1
ATOM 616 C C . PRO A 1 83 ? 14.654 -0.891 -2.256 1.00 84.50 83 PRO A C 1
ATOM 618 O O . PRO A 1 83 ? 13.929 -1.504 -1.469 1.00 84.50 83 PRO A O 1
ATOM 621 N N . GLY A 1 84 ? 15.974 -1.090 -2.280 1.00 71.44 84 GLY A N 1
ATOM 622 C CA . GLY A 1 84 ? 16.636 -2.112 -1.464 1.00 71.44 84 GLY A CA 1
ATOM 623 C C . GLY A 1 84 ? 16.504 -1.911 0.050 1.00 71.44 84 GLY A C 1
ATOM 624 O O . GLY A 1 84 ? 16.609 -2.882 0.791 1.00 71.44 84 GLY A O 1
ATOM 625 N N . ASP A 1 85 ? 16.248 -0.684 0.500 1.00 68.12 85 ASP A N 1
ATOM 626 C CA . ASP A 1 85 ? 15.981 -0.317 1.897 1.00 68.12 85 ASP A CA 1
ATOM 627 C C . ASP A 1 85 ? 14.565 -0.691 2.370 1.00 68.12 85 ASP A C 1
ATOM 629 O O . ASP A 1 85 ? 14.325 -0.810 3.569 1.00 68.12 85 ASP A O 1
ATOM 633 N N . SER A 1 86 ? 13.643 -0.946 1.439 1.00 66.94 86 SER A N 1
ATOM 634 C CA . SER A 1 86 ? 12.297 -1.461 1.717 1.00 66.94 86 SER A CA 1
ATOM 635 C C . SER A 1 86 ? 12.270 -2.983 1.898 1.00 66.94 86 SER A C 1
ATOM 637 O O . SER A 1 86 ? 11.206 -3.578 2.083 1.00 66.94 86 SER A O 1
ATOM 639 N N . LEU A 1 87 ? 13.431 -3.640 1.834 1.00 62.56 87 LEU A N 1
ATOM 640 C CA . LEU A 1 87 ? 13.575 -5.066 2.092 1.00 62.56 87 LEU A CA 1
ATOM 641 C C . LEU A 1 87 ? 14.151 -5.304 3.489 1.00 62.56 87 LEU A C 1
ATOM 643 O O . LEU A 1 87 ? 15.012 -4.547 3.937 1.00 62.56 87 LEU A O 1
ATOM 647 N N . PRO A 1 88 ? 13.726 -6.377 4.180 1.00 54.53 88 PRO A N 1
ATOM 648 C CA . PRO A 1 88 ? 14.339 -6.743 5.446 1.00 54.53 88 PRO A CA 1
ATOM 649 C C . PRO A 1 88 ? 15.850 -6.975 5.249 1.00 54.53 88 PRO A C 1
ATOM 651 O O . PRO A 1 88 ? 16.253 -7.536 4.223 1.00 54.53 88 PRO A O 1
ATOM 654 N N . PRO A 1 89 ? 16.693 -6.557 6.211 1.00 49.09 89 PRO A N 1
ATOM 655 C CA . PRO A 1 89 ? 18.135 -6.724 6.116 1.00 49.09 89 PRO A CA 1
ATOM 656 C C . PRO A 1 89 ? 18.480 -8.219 6.058 1.00 49.09 89 PRO A C 1
ATOM 658 O O . PRO A 1 89 ? 18.231 -8.961 7.000 1.00 49.09 89 PRO A O 1
ATOM 661 N N . GLU A 1 90 ? 19.043 -8.624 4.920 1.00 44.41 90 GLU A N 1
ATOM 662 C CA . GLU A 1 90 ? 19.596 -9.943 4.586 1.00 44.41 90 GLU A CA 1
ATOM 663 C C . GLU A 1 90 ? 18.654 -11.162 4.602 1.00 44.41 90 GLU A C 1
ATOM 665 O O . GLU A 1 90 ? 18.229 -11.668 5.637 1.00 44.41 90 GLU A O 1
ATOM 670 N N . GLY A 1 91 ? 18.431 -11.734 3.411 1.00 46.03 91 GLY A N 1
ATOM 671 C CA . GLY A 1 91 ? 18.084 -13.153 3.222 1.00 46.03 91 GLY A CA 1
ATOM 672 C C . GLY A 1 91 ? 16.711 -13.614 3.722 1.00 46.03 91 GLY A C 1
ATOM 673 O O . GLY A 1 91 ? 16.332 -14.761 3.480 1.00 46.03 91 GLY A O 1
ATOM 674 N N . GLY A 1 92 ? 15.948 -12.748 4.384 1.00 42.00 92 GLY A N 1
ATOM 675 C CA . GLY A 1 92 ? 14.563 -13.010 4.733 1.00 42.00 92 GLY A CA 1
ATOM 676 C C . GLY A 1 92 ? 13.726 -13.180 3.470 1.00 42.00 92 GLY A C 1
ATOM 677 O O . GLY A 1 92 ? 13.794 -12.368 2.546 1.00 42.00 92 GLY A O 1
ATOM 678 N N . ARG A 1 93 ? 12.894 -14.228 3.444 1.00 48.53 93 ARG A N 1
ATOM 679 C CA . ARG A 1 93 ? 11.708 -14.273 2.577 1.00 48.53 93 ARG A CA 1
ATOM 680 C C . ARG A 1 93 ? 11.028 -12.905 2.685 1.00 48.53 93 ARG A C 1
ATOM 682 O O . ARG A 1 93 ? 11.013 -12.341 3.774 1.00 48.53 93 ARG A O 1
ATOM 689 N N . GLN A 1 94 ? 10.544 -12.352 1.579 1.00 57.06 94 GLN A N 1
ATOM 690 C CA . GLN A 1 94 ? 9.891 -11.044 1.560 1.00 57.06 94 GLN A CA 1
ATOM 691 C C . GLN A 1 94 ? 8.668 -11.083 2.497 1.00 57.06 94 GLN A C 1
ATOM 693 O O . GLN A 1 94 ? 7.593 -11.518 2.109 1.00 57.06 94 GLN A O 1
ATOM 698 N N . SER A 1 95 ? 8.874 -10.752 3.774 1.00 62.09 95 SER A N 1
ATOM 699 C CA . SER A 1 95 ? 7.881 -10.869 4.846 1.00 62.09 95 SER A CA 1
ATOM 700 C C . SER A 1 95 ? 7.068 -9.586 4.894 1.00 62.09 95 SER A C 1
ATOM 702 O O . SER A 1 95 ? 7.175 -8.791 5.826 1.00 62.09 95 SER A O 1
ATOM 704 N N . GLY A 1 96 ? 6.323 -9.342 3.825 1.00 83.00 96 GLY A N 1
ATOM 705 C CA . GLY A 1 96 ? 5.500 -8.160 3.681 1.00 83.00 96 GLY A CA 1
ATOM 706 C C . GLY A 1 96 ? 4.458 -8.345 2.585 1.00 83.00 96 GLY A C 1
ATOM 707 O O . GLY A 1 96 ? 4.507 -9.315 1.832 1.00 83.00 96 GLY A O 1
ATOM 708 N N . PRO A 1 97 ? 3.512 -7.407 2.478 1.00 92.31 97 PRO A N 1
ATOM 709 C CA . PRO A 1 97 ? 2.386 -7.516 1.558 1.00 92.31 97 PRO A CA 1
ATOM 710 C C . PRO A 1 97 ? 2.791 -7.441 0.084 1.00 92.31 97 PRO A C 1
ATOM 712 O O . PRO A 1 97 ? 1.987 -7.792 -0.768 1.00 92.31 97 PRO A O 1
ATOM 715 N N . VAL A 1 98 ? 4.006 -6.995 -0.242 1.00 92.81 98 VAL A N 1
ATOM 716 C CA . VAL A 1 98 ? 4.496 -6.900 -1.623 1.00 92.81 98 VAL A CA 1
ATOM 717 C C . VAL A 1 98 ? 5.445 -8.055 -1.918 1.00 92.81 98 VAL A C 1
ATOM 719 O O . VAL A 1 98 ? 6.401 -8.275 -1.180 1.00 92.81 98 VAL A O 1
ATOM 722 N N . VAL A 1 99 ? 5.210 -8.742 -3.031 1.00 90.75 99 VAL A N 1
ATOM 723 C CA . VAL A 1 99 ? 6.015 -9.837 -3.570 1.00 90.75 99 VAL A CA 1
ATOM 724 C C . VAL A 1 99 ? 6.735 -9.360 -4.829 1.00 90.75 99 VAL A C 1
ATOM 726 O O . VAL A 1 99 ? 6.132 -8.809 -5.744 1.00 90.75 99 VAL A O 1
ATOM 729 N N . MET A 1 100 ? 8.039 -9.584 -4.895 1.00 89.38 100 MET A N 1
ATOM 730 C CA . MET A 1 100 ? 8.885 -9.269 -6.035 1.00 89.38 100 MET A CA 1
ATOM 731 C C . MET A 1 100 ? 8.788 -10.406 -7.048 1.00 89.38 100 MET A C 1
ATOM 733 O O . MET A 1 100 ? 9.248 -11.517 -6.787 1.00 89.38 100 MET A O 1
ATOM 737 N N . LEU A 1 101 ? 8.184 -10.134 -8.205 1.00 90.06 101 LEU A N 1
ATOM 738 C CA . LEU A 1 101 ? 8.081 -11.109 -9.294 1.00 90.06 101 LEU A CA 1
ATOM 739 C C . LEU A 1 101 ? 9.291 -11.044 -10.226 1.00 90.06 101 LEU A C 1
ATOM 741 O O . LEU A 1 101 ? 9.693 -12.054 -10.803 1.00 90.06 101 LEU A O 1
ATOM 745 N N . ARG A 1 102 ? 9.896 -9.858 -10.343 1.00 89.00 102 ARG A N 1
ATOM 746 C CA . ARG A 1 102 ? 11.125 -9.628 -11.100 1.00 89.00 102 ARG A CA 1
ATOM 747 C C . ARG A 1 102 ? 12.203 -9.092 -10.177 1.00 89.00 102 ARG A C 1
ATOM 749 O O . ARG A 1 102 ? 12.082 -7.997 -9.645 1.00 89.00 102 ARG A O 1
ATOM 756 N N . GLU A 1 103 ? 13.296 -9.834 -10.042 1.00 87.50 103 GLU A N 1
ATOM 757 C CA . GLU A 1 103 ? 14.423 -9.438 -9.188 1.00 87.50 103 GLU A CA 1
ATOM 758 C C . GLU A 1 103 ? 15.009 -8.071 -9.575 1.00 87.50 103 GLU A C 1
ATOM 760 O O . GLU A 1 103 ? 15.430 -7.309 -8.709 1.00 87.50 103 GLU A O 1
ATOM 765 N N . ALA A 1 104 ? 14.988 -7.740 -10.870 1.00 89.06 104 ALA A N 1
ATOM 766 C CA . ALA A 1 104 ? 15.478 -6.466 -11.379 1.00 89.06 104 ALA A CA 1
ATOM 767 C C . ALA A 1 104 ? 14.625 -5.262 -10.938 1.00 89.06 104 ALA A C 1
ATOM 769 O O . ALA A 1 104 ? 15.148 -4.152 -10.929 1.00 89.06 104 ALA A O 1
ATOM 770 N N . ALA A 1 105 ? 13.367 -5.452 -10.512 1.00 90.50 105 ALA A N 1
ATOM 771 C CA . ALA A 1 105 ? 12.459 -4.392 -10.052 1.00 90.50 105 ALA A CA 1
ATOM 772 C C . ALA A 1 105 ? 12.832 -3.838 -8.656 1.00 90.50 105 ALA A C 1
ATOM 774 O O . ALA A 1 105 ? 11.983 -3.590 -7.803 1.00 90.50 105 ALA A O 1
ATOM 775 N N . ARG A 1 106 ? 14.136 -3.665 -8.428 1.00 90.00 106 ARG A N 1
ATOM 776 C CA . ARG A 1 106 ? 14.785 -3.011 -7.284 1.00 90.00 106 ARG A CA 1
ATOM 777 C C . ARG A 1 106 ? 15.237 -1.590 -7.592 1.00 90.00 106 ARG A C 1
ATOM 779 O O . ARG A 1 106 ? 15.718 -0.883 -6.714 1.00 90.00 106 ARG A O 1
ATOM 786 N N . SER A 1 107 ? 15.136 -1.206 -8.856 1.00 89.75 107 SER A N 1
ATOM 787 C CA . SER A 1 107 ? 15.451 0.113 -9.376 1.00 89.75 107 SER A CA 1
ATOM 788 C C . SER A 1 107 ? 14.460 0.438 -10.496 1.00 89.75 107 SER A C 1
ATOM 790 O O . SER A 1 107 ? 13.868 -0.484 -11.075 1.00 89.75 107 SER A O 1
ATOM 792 N N . PRO A 1 108 ? 14.293 1.721 -10.855 1.00 90.69 108 PRO A N 1
ATOM 793 C CA . PRO A 1 108 ? 13.412 2.100 -11.953 1.00 90.69 108 PRO A CA 1
ATOM 794 C C . PRO A 1 108 ? 13.813 1.434 -13.280 1.00 90.69 108 PRO A C 1
ATOM 796 O O . PRO A 1 108 ? 12.948 1.084 -14.078 1.00 90.69 108 PRO A O 1
ATOM 799 N N . ASP A 1 109 ? 15.103 1.200 -13.521 1.00 90.44 109 ASP A N 1
ATOM 800 C CA . ASP A 1 109 ? 15.588 0.623 -14.782 1.00 90.44 109 ASP A CA 1
ATOM 801 C C . ASP A 1 109 ? 15.234 -0.857 -14.967 1.00 90.44 109 ASP A C 1
ATOM 803 O O . ASP A 1 109 ? 15.216 -1.349 -16.095 1.00 90.44 109 ASP A O 1
ATOM 807 N N . GLY A 1 110 ? 14.936 -1.575 -13.884 1.00 89.75 110 GLY A N 1
ATOM 808 C CA . GLY A 1 110 ? 14.529 -2.975 -13.963 1.00 89.75 110 GLY A CA 1
ATOM 809 C C . GLY A 1 110 ? 13.031 -3.202 -14.158 1.00 89.75 110 GLY A C 1
ATOM 810 O O . GLY A 1 110 ? 12.621 -4.357 -14.293 1.00 89.75 110 GLY A O 1
ATOM 811 N N . VAL A 1 111 ? 12.228 -2.131 -14.193 1.00 91.75 111 VAL A N 1
ATOM 812 C CA . VAL A 1 111 ? 10.785 -2.199 -14.457 1.00 91.75 111 VAL A CA 1
ATOM 813 C C . VAL A 1 111 ? 10.526 -2.449 -15.940 1.00 91.75 111 VAL A C 1
ATOM 815 O O . VAL A 1 111 ? 10.967 -1.682 -16.802 1.00 91.75 111 VAL A O 1
ATOM 818 N N . VAL A 1 112 ? 9.744 -3.485 -16.237 1.00 91.12 112 VAL A N 1
ATOM 819 C CA . VAL A 1 112 ? 9.300 -3.824 -17.595 1.00 91.12 112 VAL A CA 1
ATOM 820 C C . VAL A 1 112 ? 7.827 -3.471 -17.767 1.00 91.12 112 VAL A C 1
ATOM 822 O O . VAL A 1 112 ? 6.969 -4.009 -17.074 1.00 91.12 112 VAL A O 1
ATOM 825 N N . PHE A 1 113 ? 7.518 -2.574 -18.704 1.00 88.12 113 PHE A N 1
ATOM 826 C CA . PHE A 1 113 ? 6.136 -2.194 -19.004 1.00 88.12 113 PHE A CA 1
ATOM 827 C C . PHE A 1 113 ? 5.364 -3.337 -19.674 1.00 88.12 113 PHE A C 1
ATOM 829 O O . PHE A 1 113 ? 5.878 -3.993 -20.578 1.00 88.12 113 PHE A O 1
ATOM 836 N N . GLY A 1 114 ? 4.106 -3.525 -19.270 1.00 86.19 114 GLY A N 1
ATOM 837 C CA . GLY A 1 114 ? 3.237 -4.588 -19.790 1.00 86.19 114 GLY A CA 1
ATOM 838 C C . GLY A 1 114 ? 3.453 -5.957 -19.137 1.00 86.19 114 GLY A C 1
ATOM 839 O O . GLY A 1 114 ? 2.792 -6.918 -19.520 1.00 86.19 114 GLY A O 1
ATOM 840 N N . GLU A 1 115 ? 4.341 -6.042 -18.147 1.00 88.56 115 GLU A N 1
ATOM 841 C CA . GLU A 1 115 ? 4.550 -7.222 -17.312 1.00 88.56 115 GLU A CA 1
ATOM 842 C C . GLU A 1 115 ? 4.309 -6.883 -15.836 1.00 88.56 115 GLU A C 1
ATOM 844 O O . GLU A 1 115 ? 4.413 -5.725 -15.438 1.00 88.56 115 GLU A O 1
ATOM 849 N N . CYS A 1 116 ? 4.038 -7.898 -15.011 1.00 88.62 116 CYS A N 1
ATOM 850 C CA . CYS A 1 116 ? 3.935 -7.731 -13.562 1.00 88.62 116 CYS A CA 1
ATOM 851 C C . CYS A 1 116 ? 5.338 -7.721 -12.928 1.00 88.62 116 CYS A C 1
ATOM 853 O O . CYS A 1 116 ? 6.019 -8.752 -12.889 1.00 88.62 116 CYS A O 1
ATOM 855 N N . ASN A 1 117 ? 5.778 -6.563 -12.429 1.00 92.44 117 ASN A N 1
ATOM 856 C CA . ASN A 1 117 ? 7.082 -6.406 -11.772 1.00 92.44 117 ASN A CA 1
ATOM 857 C C . ASN A 1 117 ? 7.022 -6.790 -10.288 1.00 92.44 117 ASN A C 1
ATOM 859 O O . ASN A 1 117 ? 7.865 -7.549 -9.792 1.00 92.44 117 ASN A O 1
ATOM 863 N N . LEU A 1 118 ? 5.984 -6.309 -9.606 1.00 93.75 118 LEU A N 1
ATOM 864 C CA . LEU A 1 118 ? 5.649 -6.620 -8.224 1.00 93.75 118 LEU A CA 1
ATOM 865 C C . LEU A 1 118 ? 4.207 -7.139 -8.158 1.00 93.75 118 LEU A C 1
ATOM 867 O O . LEU A 1 118 ? 3.401 -6.887 -9.049 1.00 93.75 118 LEU A O 1
ATOM 871 N N . ALA A 1 119 ? 3.872 -7.856 -7.093 1.00 93.62 119 ALA A N 1
ATOM 872 C CA . ALA A 1 119 ? 2.518 -8.313 -6.812 1.00 93.62 119 ALA A CA 1
ATOM 873 C C . ALA A 1 119 ? 2.144 -8.043 -5.359 1.00 93.62 119 ALA A C 1
ATOM 875 O O . ALA A 1 119 ? 3.003 -7.972 -4.485 1.00 93.62 119 ALA A O 1
ATOM 876 N N . LEU A 1 120 ? 0.846 -7.925 -5.098 1.00 95.19 120 LEU A N 1
ATOM 877 C CA . LEU A 1 120 ? 0.315 -7.937 -3.742 1.00 95.19 120 LEU A CA 1
ATOM 878 C C . LEU A 1 120 ? 0.114 -9.393 -3.306 1.00 95.19 120 LEU A C 1
ATOM 880 O O . LEU A 1 120 ? -0.483 -10.178 -4.048 1.00 95.19 120 LEU A O 1
ATOM 884 N N . ASP A 1 121 ? 0.567 -9.750 -2.106 1.00 93.75 121 ASP A N 1
ATOM 885 C CA . ASP A 1 121 ? 0.322 -11.068 -1.532 1.00 93.75 121 ASP A CA 1
ATOM 886 C C . ASP A 1 121 ? -1.201 -11.324 -1.474 1.00 93.75 121 ASP A C 1
ATOM 888 O O . ASP A 1 121 ? -1.965 -10.461 -1.016 1.00 93.75 121 ASP A O 1
ATOM 892 N N . PRO A 1 122 ? -1.688 -12.480 -1.961 1.00 93.31 122 PRO A N 1
ATOM 893 C CA . PRO A 1 122 ? -3.117 -12.759 -2.038 1.00 93.31 122 PRO A CA 1
ATOM 894 C C . PRO A 1 122 ? -3.814 -12.788 -0.669 1.00 93.31 122 PRO A C 1
ATOM 896 O O . PRO A 1 122 ? -5.009 -12.501 -0.617 1.00 93.31 122 PRO A O 1
ATOM 899 N N . ALA A 1 123 ? -3.099 -13.085 0.421 1.00 93.50 123 ALA A N 1
ATOM 900 C CA . ALA A 1 123 ? -3.631 -13.059 1.783 1.00 93.50 123 ALA A CA 1
ATOM 901 C C . ALA A 1 123 ? -3.711 -11.638 2.371 1.00 93.50 123 ALA A C 1
ATOM 903 O O . ALA A 1 123 ? -4.307 -11.448 3.433 1.00 93.50 123 ALA A O 1
ATOM 904 N N . SER A 1 124 ? -3.146 -10.638 1.688 1.00 94.69 124 SER A N 1
ATOM 905 C CA . SER A 1 124 ? -3.215 -9.241 2.115 1.00 94.69 124 SER A CA 1
ATOM 906 C C . SER A 1 124 ? -4.635 -8.689 2.026 1.00 94.69 124 SER A C 1
ATOM 908 O O . SER A 1 124 ? -5.337 -8.890 1.031 1.00 94.69 124 SER A O 1
ATOM 910 N N . ILE A 1 125 ? -5.025 -7.895 3.019 1.00 95.19 125 ILE A N 1
ATOM 911 C CA . ILE A 1 125 ? -6.291 -7.163 3.075 1.00 95.19 125 ILE A CA 1
ATOM 912 C C . ILE A 1 125 ? -5.976 -5.670 3.003 1.00 95.19 125 ILE A C 1
ATOM 914 O O . ILE A 1 125 ? -5.285 -5.141 3.868 1.00 95.19 125 ILE A O 1
ATOM 918 N N . VAL A 1 126 ? -6.492 -4.980 1.983 1.00 96.75 126 VAL A N 1
ATOM 919 C CA . VAL A 1 126 ? -6.390 -3.516 1.885 1.00 96.75 126 VAL A CA 1
ATOM 920 C C . VAL A 1 126 ? -7.494 -2.903 2.739 1.00 96.75 126 VAL A C 1
ATOM 922 O O . VAL A 1 126 ? -8.676 -3.154 2.506 1.00 96.75 126 VAL A O 1
ATOM 925 N N . LEU A 1 127 ? -7.100 -2.129 3.746 1.00 96.38 127 LEU A N 1
ATOM 926 C CA . LEU A 1 127 ? -7.998 -1.525 4.728 1.00 96.38 127 LEU A CA 1
ATOM 927 C C . LEU A 1 127 ? -8.509 -0.162 4.263 1.00 96.38 127 LEU A C 1
ATOM 929 O O . LEU A 1 127 ? -9.674 0.164 4.493 1.00 96.38 127 LEU A O 1
ATOM 933 N N . GLY A 1 128 ? -7.651 0.608 3.595 1.00 96.12 128 GLY A N 1
ATOM 934 C CA . GL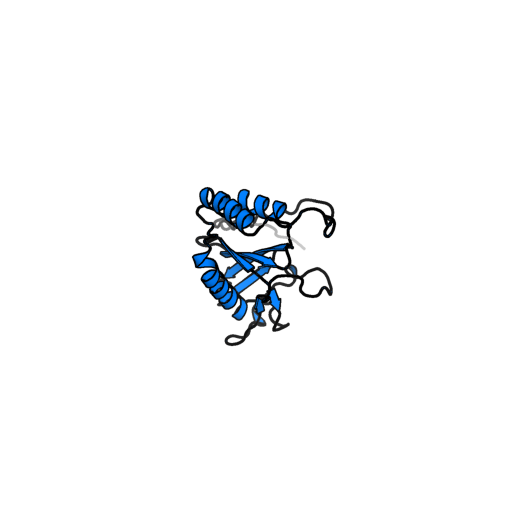Y A 1 128 ? -7.960 1.956 3.139 1.00 96.12 128 GLY A CA 1
ATOM 935 C C . GLY A 1 128 ? -6.787 2.627 2.441 1.00 96.12 128 GLY A C 1
ATOM 936 O O . GLY A 1 128 ? -5.741 2.008 2.211 1.00 96.12 128 GLY A O 1
ATOM 937 N N . LYS A 1 129 ? -6.975 3.907 2.135 1.00 95.31 129 LYS A N 1
ATOM 938 C CA . LYS A 1 129 ? -6.013 4.751 1.434 1.00 95.31 129 LYS A CA 1
ATOM 939 C C . LYS A 1 129 ? -5.926 6.130 2.094 1.00 95.31 129 LYS A C 1
ATOM 941 O O . LYS A 1 129 ? -6.920 6.646 2.594 1.00 95.31 129 LYS A O 1
ATOM 946 N N . ARG A 1 130 ? -4.743 6.738 2.064 1.00 93.12 130 ARG A N 1
ATOM 947 C CA . ARG A 1 130 ? -4.535 8.176 2.251 1.00 93.12 130 ARG A CA 1
ATOM 948 C C . ARG A 1 130 ? -4.331 8.825 0.890 1.00 93.12 130 ARG A C 1
ATOM 950 O O . ARG A 1 130 ? -3.440 8.408 0.150 1.00 93.12 130 ARG A O 1
ATOM 957 N N . HIS A 1 131 ? -5.122 9.851 0.593 1.00 85.56 131 HIS A N 1
ATOM 958 C CA . HIS A 1 131 ? -4.956 10.674 -0.602 1.00 85.56 131 HIS A CA 1
ATOM 959 C C . HIS A 1 131 ? -4.128 11.913 -0.278 1.00 85.56 131 HIS A C 1
ATOM 961 O O . HIS A 1 131 ? -4.630 12.911 0.248 1.00 85.56 131 HIS A O 1
ATOM 967 N N . SER A 1 132 ? -2.851 11.875 -0.624 1.00 76.00 132 SER A N 1
ATOM 968 C CA . SER A 1 132 ? -1.966 13.021 -0.453 1.00 76.00 132 SER A CA 1
ATOM 969 C C . SER A 1 132 ? -2.054 13.889 -1.710 1.00 76.00 132 SER A C 1
ATOM 971 O O . SER A 1 132 ? -1.566 13.554 -2.784 1.00 76.00 132 SER A O 1
ATOM 973 N N . HIS A 1 133 ? -2.742 15.026 -1.590 1.00 66.25 133 HIS A N 1
ATOM 974 C CA . HIS A 1 133 ? -2.992 15.972 -2.681 1.00 66.25 133 HIS A CA 1
ATOM 975 C C . HIS A 1 133 ? -1.683 16.634 -3.164 1.00 66.25 133 HIS A C 1
ATOM 977 O O . HIS A 1 133 ? -1.387 17.772 -2.810 1.00 66.25 133 HIS A O 1
ATOM 983 N N . GLY A 1 134 ? -0.898 15.910 -3.966 1.00 61.00 134 GLY A N 1
ATOM 984 C CA . GLY A 1 134 ? 0.439 16.305 -4.420 1.00 61.00 134 GLY A CA 1
ATOM 985 C C . GLY A 1 134 ? 1.601 15.635 -3.674 1.00 61.00 134 GLY A C 1
ATOM 986 O O . GLY A 1 134 ? 2.739 16.053 -3.869 1.00 61.00 134 GLY A O 1
ATOM 987 N N . GLY A 1 135 ? 1.333 14.625 -2.835 1.00 71.44 135 GLY A N 1
ATOM 988 C CA . GLY A 1 135 ? 2.349 13.815 -2.149 1.00 71.44 135 GLY A CA 1
ATOM 989 C C . GLY A 1 135 ? 2.311 12.339 -2.566 1.00 71.44 135 GLY A C 1
ATOM 990 O O . GLY A 1 135 ? 1.637 11.976 -3.527 1.00 71.44 135 GLY A O 1
ATOM 991 N N . ALA A 1 136 ? 3.044 11.492 -1.837 1.00 83.25 136 ALA A N 1
ATOM 992 C CA . ALA A 1 136 ? 3.027 10.039 -2.011 1.00 83.25 136 ALA A CA 1
ATOM 993 C C . ALA A 1 136 ? 1.710 9.450 -1.495 1.00 83.25 136 ALA A C 1
ATOM 995 O O . ALA A 1 136 ? 1.407 9.590 -0.302 1.00 83.25 136 ALA A O 1
ATOM 996 N N . ASP A 1 137 ? 0.912 8.817 -2.353 1.00 90.81 137 ASP A N 1
ATOM 997 C CA . ASP A 1 137 ? -0.309 8.138 -1.907 1.00 90.81 137 ASP A CA 1
ATOM 998 C C . ASP A 1 137 ? 0.069 7.006 -0.941 1.00 90.81 137 ASP A C 1
ATOM 1000 O O . ASP A 1 137 ? 1.107 6.365 -1.110 1.00 90.81 137 ASP A O 1
ATOM 1004 N N . SER A 1 138 ? -0.749 6.737 0.080 1.00 94.00 138 SER A N 1
ATOM 1005 C CA . SER A 1 138 ? -0.471 5.636 1.015 1.00 94.00 138 SER A CA 1
ATOM 1006 C C . SER A 1 138 ? -1.605 4.627 1.054 1.00 94.00 138 SER A C 1
ATOM 1008 O O . SER A 1 138 ? -2.768 5.002 1.154 1.00 94.00 138 SER A O 1
ATOM 1010 N N . PHE A 1 139 ? -1.274 3.341 1.026 1.00 96.12 139 PHE A N 1
ATOM 1011 C CA . PHE A 1 139 ? -2.220 2.244 1.202 1.00 96.12 139 PHE A CA 1
ATOM 1012 C C . PHE A 1 139 ? -1.967 1.546 2.532 1.00 96.12 139 PHE A C 1
ATOM 1014 O O . PHE A 1 139 ? -0.828 1.246 2.891 1.00 96.12 139 PHE A O 1
ATOM 1021 N N . PHE A 1 140 ? -3.046 1.249 3.246 1.00 96.62 140 PHE A N 1
ATOM 1022 C CA . PHE A 1 140 ? -2.994 0.563 4.530 1.00 96.62 140 PHE A CA 1
ATOM 1023 C C . PHE A 1 140 ? -3.366 -0.899 4.340 1.00 96.62 140 PHE A C 1
ATOM 1025 O O . PHE A 1 140 ? -4.458 -1.207 3.857 1.00 96.62 140 PHE A O 1
ATOM 1032 N N . VAL A 1 141 ? -2.456 -1.804 4.693 1.00 96.50 141 VAL A N 1
ATOM 1033 C CA . VAL A 1 141 ? -2.569 -3.225 4.357 1.00 96.50 141 VAL A CA 1
ATOM 1034 C C . VAL A 1 141 ? -2.338 -4.088 5.588 1.00 96.50 141 VAL A C 1
ATOM 1036 O O . VAL A 1 141 ? -1.377 -3.889 6.324 1.00 96.50 141 VAL A O 1
ATOM 1039 N N . GLN A 1 142 ? -3.199 -5.078 5.788 1.00 94.88 142 GLN A N 1
ATOM 1040 C CA . GLN A 1 142 ? -3.023 -6.126 6.783 1.00 94.88 142 GLN A CA 1
ATOM 1041 C C . GLN A 1 142 ? -2.552 -7.417 6.106 1.00 94.88 142 GLN A C 1
ATOM 1043 O O . GLN A 1 142 ? -3.136 -7.828 5.105 1.00 94.88 142 GLN A O 1
ATOM 1048 N N . LEU A 1 143 ? -1.553 -8.088 6.675 1.00 92.94 143 LEU A N 1
ATOM 1049 C CA . LEU A 1 143 ? -1.087 -9.411 6.256 1.00 92.94 143 LEU A CA 1
ATOM 1050 C C . LEU A 1 143 ? -0.809 -10.263 7.496 1.00 92.94 143 LEU A C 1
ATOM 1052 O O . LEU A 1 143 ? -0.055 -9.847 8.367 1.00 92.94 143 LEU A O 1
ATOM 1056 N N . GLU A 1 144 ? -1.433 -11.441 7.589 1.00 89.75 144 GLU A N 1
ATOM 1057 C CA . GLU A 1 144 ? -1.201 -12.420 8.673 1.00 89.75 144 GLU A CA 1
ATOM 1058 C C . GLU A 1 144 ? -1.272 -11.831 10.099 1.00 89.75 144 GLU A C 1
ATOM 1060 O O . GLU A 1 144 ? -0.625 -12.305 11.028 1.00 89.75 144 GLU A O 1
ATOM 1065 N N . GLY A 1 145 ? -2.088 -10.789 10.289 1.00 87.31 145 GLY A N 1
ATOM 1066 C CA . GLY A 1 145 ? -2.245 -10.123 11.582 1.00 87.31 145 GLY A CA 1
ATOM 1067 C C . GLY A 1 145 ? -1.297 -8.949 11.844 1.00 87.31 145 GLY A C 1
ATOM 1068 O O . GLY A 1 145 ? -1.483 -8.245 12.834 1.00 87.31 145 GLY A O 1
ATOM 1069 N N . ALA A 1 146 ? -0.337 -8.702 10.955 1.00 91.44 146 ALA A N 1
ATOM 1070 C CA . ALA A 1 146 ? 0.493 -7.507 10.944 1.00 91.44 146 ALA A CA 1
ATOM 1071 C C . ALA A 1 146 ? -0.105 -6.419 10.043 1.00 91.44 146 ALA A C 1
ATOM 1073 O O . ALA A 1 146 ? -0.816 -6.709 9.080 1.00 91.44 146 ALA A O 1
ATOM 1074 N N . PHE A 1 147 ? 0.220 -5.165 10.344 1.00 93.75 147 PHE A N 1
ATOM 1075 C CA . PHE A 1 147 ? -0.235 -3.985 9.615 1.00 93.75 147 PHE A CA 1
ATOM 1076 C C . PHE A 1 147 ? 0.948 -3.256 8.978 1.00 93.75 147 PHE A C 1
ATOM 1078 O O . PHE A 1 147 ? 1.997 -3.065 9.599 1.00 93.75 147 PHE A O 1
ATOM 1085 N N . HIS A 1 148 ? 0.760 -2.829 7.735 1.00 93.69 148 HIS A N 1
ATOM 1086 C CA . HIS A 1 148 ? 1.753 -2.173 6.899 1.00 93.69 148 HIS A CA 1
ATOM 1087 C C . HIS A 1 148 ? 1.164 -0.914 6.259 1.00 93.69 148 HIS A C 1
ATOM 1089 O O . HIS A 1 148 ? -0.022 -0.852 5.931 1.00 93.69 148 HIS A O 1
ATOM 1095 N N . VAL A 1 149 ? 2.030 0.067 6.039 1.00 93.81 149 VAL A N 1
ATOM 1096 C CA . VAL A 1 149 ? 1.788 1.242 5.207 1.00 93.81 149 VAL A CA 1
ATOM 1097 C C . VAL A 1 149 ? 2.650 1.098 3.959 1.00 93.81 149 VAL A C 1
ATOM 1099 O O . VAL A 1 149 ? 3.861 0.886 4.066 1.00 93.81 149 VAL A O 1
ATOM 1102 N N . LEU A 1 150 ? 2.023 1.170 2.790 1.00 94.06 150 LEU A N 1
ATOM 1103 C CA . LEU A 1 150 ? 2.708 1.205 1.505 1.00 94.06 150 LEU A CA 1
ATOM 1104 C C . LEU A 1 150 ? 2.622 2.627 0.975 1.00 94.06 150 LEU A C 1
ATOM 1106 O O . LEU A 1 150 ? 1.512 3.095 0.730 1.00 94.06 150 LEU A O 1
ATOM 1110 N N . CYS A 1 151 ? 3.755 3.293 0.791 1.00 93.12 151 CYS A N 1
ATOM 1111 C CA . CYS A 1 151 ? 3.788 4.614 0.170 1.00 93.12 151 CYS A CA 1
ATOM 1112 C C . CYS A 1 151 ? 4.136 4.462 -1.309 1.00 93.12 151 CYS A C 1
ATOM 1114 O O . CYS A 1 151 ? 5.061 3.733 -1.663 1.00 93.12 151 CYS A O 1
ATOM 1116 N N . ILE A 1 152 ? 3.366 5.136 -2.154 1.00 91.50 152 ILE A N 1
ATOM 1117 C CA . ILE A 1 152 ? 3.454 5.075 -3.604 1.00 91.50 152 ILE A CA 1
ATOM 1118 C C . ILE A 1 152 ? 3.881 6.450 -4.092 1.00 91.50 152 ILE A C 1
ATOM 1120 O O . ILE A 1 152 ? 3.089 7.394 -4.123 1.00 91.50 152 ILE A O 1
ATOM 1124 N N . GLU A 1 153 ? 5.143 6.560 -4.482 1.00 89.25 153 GLU A N 1
ATOM 1125 C CA . GLU A 1 153 ? 5.673 7.771 -5.088 1.00 89.25 153 GLU A CA 1
ATOM 1126 C C . GLU A 1 153 ? 5.657 7.619 -6.605 1.00 89.25 153 GLU A C 1
ATOM 1128 O O . GLU A 1 153 ? 6.270 6.715 -7.178 1.00 89.25 153 GLU A O 1
ATOM 1133 N N . SER A 1 154 ? 4.926 8.504 -7.289 1.00 78.50 154 SER A N 1
ATOM 1134 C CA . SER A 1 154 ? 5.060 8.616 -8.738 1.00 78.50 154 SER A CA 1
ATOM 1135 C C . SER A 1 154 ? 6.439 9.195 -9.029 1.00 78.50 154 SER A C 1
ATOM 1137 O O . SER A 1 154 ? 6.684 10.366 -8.726 1.00 78.50 154 SER A O 1
ATOM 1139 N N . GLY A 1 155 ? 7.331 8.407 -9.630 1.00 63.53 155 GLY A N 1
ATOM 1140 C CA . GLY A 1 155 ? 8.602 8.930 -10.109 1.00 63.53 155 GLY A CA 1
ATOM 1141 C C . GLY A 1 155 ? 8.301 9.992 -11.159 1.00 63.53 155 GLY A C 1
ATOM 1142 O O . GLY A 1 155 ? 7.852 9.636 -12.252 1.00 63.53 155 GLY A O 1
ATOM 1143 N N . GLN A 1 156 ? 8.507 11.271 -10.817 1.00 56.62 156 GLN A N 1
ATOM 1144 C CA . GLN A 1 156 ? 8.004 12.418 -11.591 1.00 56.62 156 GLN A CA 1
ATOM 1145 C C . GLN A 1 156 ? 8.454 12.421 -13.065 1.00 56.62 156 GLN A C 1
ATOM 1147 O O . GLN A 1 156 ? 7.805 13.056 -13.888 1.00 56.62 156 GLN A O 1
ATOM 1152 N N . ASP A 1 157 ? 9.453 11.609 -13.426 1.00 60.81 157 ASP A N 1
ATOM 1153 C CA . ASP A 1 157 ? 10.019 11.544 -14.775 1.00 60.81 157 ASP A CA 1
ATOM 1154 C C . ASP A 1 157 ? 10.039 10.143 -15.421 1.00 60.81 157 ASP A C 1
ATOM 1156 O O . ASP A 1 157 ? 10.501 10.001 -16.552 1.00 60.81 157 ASP A O 1
ATOM 1160 N N . THR A 1 158 ? 9.574 9.082 -14.744 1.00 64.75 158 THR A N 1
ATOM 1161 C CA . THR A 1 158 ? 9.812 7.695 -15.218 1.00 64.75 158 THR A CA 1
ATOM 1162 C C . THR A 1 158 ? 8.563 6.901 -15.589 1.00 64.75 158 THR A C 1
ATOM 1164 O O . THR A 1 158 ? 8.695 5.812 -16.144 1.00 64.75 158 THR A O 1
ATOM 1167 N N . SER A 1 159 ? 7.357 7.417 -15.309 1.00 80.44 159 SER A N 1
ATOM 1168 C CA . SER A 1 159 ? 6.093 6.655 -15.419 1.00 80.44 159 SER A CA 1
ATOM 1169 C C . SER A 1 159 ? 6.093 5.341 -14.613 1.00 80.44 159 SER A C 1
ATOM 1171 O O . SER A 1 159 ? 5.323 4.428 -14.910 1.00 80.44 159 SER A O 1
ATOM 1173 N N . ARG A 1 160 ? 6.968 5.242 -13.606 1.00 89.50 160 ARG A N 1
ATOM 1174 C CA . ARG A 1 160 ? 7.124 4.095 -12.706 1.00 89.50 160 ARG A CA 1
ATOM 1175 C C . ARG A 1 160 ? 6.848 4.541 -11.283 1.00 89.50 160 ARG A C 1
ATOM 1177 O O . ARG A 1 160 ? 7.115 5.693 -10.929 1.00 89.50 160 ARG A O 1
ATOM 1184 N N . TYR A 1 161 ? 6.353 3.615 -10.479 1.00 91.38 161 TYR A N 1
ATOM 1185 C CA . TYR A 1 161 ? 6.085 3.877 -9.073 1.00 91.38 161 TYR A CA 1
ATOM 1186 C C . TYR A 1 161 ? 7.239 3.382 -8.211 1.00 91.38 161 TYR A C 1
ATOM 1188 O O . TYR A 1 161 ? 7.637 2.223 -8.303 1.00 91.38 161 TYR A O 1
ATOM 1196 N N . GLU A 1 162 ? 7.781 4.260 -7.378 1.00 91.75 162 GLU A N 1
ATOM 1197 C CA . GLU A 1 162 ? 8.623 3.844 -6.264 1.00 91.75 162 GLU A CA 1
ATOM 1198 C C . GLU A 1 162 ? 7.710 3.406 -5.119 1.00 91.75 162 GLU A C 1
ATOM 1200 O O . GLU A 1 162 ? 6.808 4.139 -4.706 1.00 91.75 162 GLU A O 1
ATOM 1205 N N . ILE A 1 163 ? 7.894 2.168 -4.666 1.00 92.38 163 ILE A N 1
ATOM 1206 C CA . ILE A 1 163 ? 7.039 1.533 -3.667 1.00 92.38 163 ILE A CA 1
ATOM 1207 C C . ILE A 1 163 ? 7.834 1.409 -2.380 1.00 92.38 163 ILE A C 1
ATOM 1209 O O . ILE A 1 163 ? 8.723 0.573 -2.294 1.00 92.38 163 ILE A O 1
ATOM 1213 N N . TYR A 1 164 ? 7.486 2.177 -1.358 1.00 91.12 164 TYR A N 1
ATOM 1214 C CA . TYR A 1 164 ? 8.021 1.961 -0.019 1.00 91.12 164 TYR A CA 1
ATOM 1215 C C . TYR A 1 164 ? 7.087 1.049 0.774 1.00 91.12 164 TYR A C 1
ATOM 1217 O O . TYR A 1 164 ? 5.874 1.261 0.795 1.00 91.12 164 TYR A O 1
ATOM 1225 N N . VAL A 1 165 ? 7.646 0.056 1.467 1.00 91.62 165 VAL A N 1
ATOM 1226 C CA . VAL A 1 165 ? 6.897 -0.814 2.384 1.00 91.62 165 VAL A CA 1
ATOM 1227 C C . VAL A 1 165 ? 7.426 -0.602 3.788 1.00 91.62 165 VAL A C 1
ATOM 1229 O O . VAL A 1 165 ? 8.569 -0.924 4.102 1.00 91.62 165 VAL A O 1
ATOM 1232 N N . SER A 1 166 ? 6.575 -0.089 4.667 1.00 90.12 166 SER A N 1
ATOM 1233 C CA . SER A 1 166 ? 6.957 0.094 6.060 1.00 90.12 166 SER A CA 1
ATOM 1234 C C . SER A 1 166 ? 7.154 -1.249 6.788 1.00 90.12 166 SER A C 1
ATOM 1236 O O . SER A 1 166 ? 6.474 -2.227 6.439 1.00 90.12 166 SER A O 1
ATOM 1238 N N . PRO A 1 167 ? 7.943 -1.284 7.879 1.00 88.69 167 PRO A N 1
ATOM 1239 C CA . PRO A 1 167 ? 8.011 -2.440 8.768 1.00 88.69 167 PRO A CA 1
ATOM 1240 C C . PRO A 1 167 ? 6.630 -2.894 9.262 1.00 88.69 167 PRO A C 1
ATOM 1242 O O . PRO A 1 167 ? 5.712 -2.082 9.416 1.00 88.69 167 PRO A O 1
ATOM 1245 N N . ALA A 1 168 ? 6.503 -4.191 9.543 1.00 90.56 168 ALA A N 1
ATOM 1246 C CA . ALA A 1 168 ? 5.316 -4.763 10.173 1.00 90.56 168 ALA A CA 1
ATOM 1247 C C . ALA A 1 168 ? 5.038 -4.096 11.530 1.00 90.56 168 ALA A C 1
ATOM 1249 O O . ALA A 1 168 ? 5.949 -3.913 12.340 1.00 90.56 168 ALA A O 1
ATOM 1250 N N . ARG A 1 169 ? 3.773 -3.758 11.784 1.00 90.50 169 ARG A N 1
ATOM 1251 C CA . ARG A 1 169 ? 3.290 -3.203 13.055 1.00 90.50 169 ARG A CA 1
ATOM 1252 C C . ARG A 1 169 ? 2.185 -4.073 13.632 1.00 90.50 169 ARG A C 1
ATOM 1254 O O . ARG A 1 169 ? 1.425 -4.693 12.888 1.00 90.50 169 ARG A O 1
ATOM 1261 N N . ASP A 1 170 ? 2.074 -4.078 14.954 1.00 92.62 170 ASP A N 1
ATOM 1262 C CA . ASP A 1 170 ? 0.852 -4.522 15.617 1.00 92.62 170 ASP A CA 1
ATOM 1263 C C . ASP A 1 170 ? -0.269 -3.479 15.457 1.00 92.62 170 ASP A C 1
ATOM 1265 O O . ASP A 1 170 ? -0.060 -2.365 14.965 1.00 92.62 170 ASP A O 1
ATOM 1269 N N . TRP A 1 171 ? -1.481 -3.857 15.864 1.00 92.50 171 TRP A N 1
ATOM 1270 C CA . TRP A 1 171 ? -2.659 -3.003 15.748 1.00 92.50 171 TRP A CA 1
ATOM 1271 C C . TRP A 1 171 ? -2.520 -1.675 16.507 1.00 92.50 171 TRP A C 1
ATOM 1273 O O . TRP A 1 171 ? -2.861 -0.624 15.971 1.00 92.50 171 TRP A O 1
ATOM 1283 N N . ALA A 1 172 ? -2.004 -1.706 17.738 1.00 92.56 172 ALA A N 1
ATOM 1284 C CA . ALA A 1 172 ? -1.890 -0.515 18.576 1.00 92.56 172 ALA A CA 1
ATOM 1285 C C . ALA A 1 172 ? -0.896 0.498 17.988 1.00 92.56 172 ALA A C 1
ATOM 1287 O O . ALA A 1 172 ? -1.181 1.693 17.915 1.00 92.56 172 ALA A O 1
ATOM 1288 N N . THR A 1 173 ? 0.251 0.015 17.511 1.00 93.12 173 THR A N 1
ATOM 1289 C CA . THR A 1 173 ? 1.279 0.834 16.861 1.00 93.12 173 THR A CA 1
ATOM 1290 C C . THR A 1 173 ? 0.780 1.382 15.529 1.00 93.12 173 THR A C 1
ATOM 1292 O O . THR A 1 173 ? 1.061 2.531 15.191 1.00 93.12 173 THR A O 1
ATOM 1295 N N . PHE A 1 174 ? 0.028 0.582 14.772 1.00 93.88 174 PHE A N 1
ATOM 1296 C CA . PHE A 1 174 ? -0.592 1.017 13.526 1.00 93.88 174 PHE A CA 1
ATOM 1297 C C . PHE A 1 174 ? -1.621 2.129 13.753 1.00 93.88 174 PHE A C 1
ATOM 1299 O O . PHE A 1 174 ? -1.539 3.168 13.103 1.00 93.88 174 PHE A O 1
ATOM 1306 N N . LEU A 1 175 ? -2.534 1.956 14.710 1.00 92.94 175 LEU A N 1
ATOM 1307 C CA . LEU A 1 175 ? -3.549 2.962 15.018 1.00 92.94 175 LEU A CA 1
ATOM 1308 C C . LEU A 1 175 ? -2.908 4.268 15.503 1.00 92.94 175 LEU A C 1
ATOM 1310 O O . LEU A 1 175 ? -3.225 5.338 14.995 1.00 92.94 175 LEU A O 1
ATOM 1314 N N . SER A 1 176 ? -1.926 4.167 16.402 1.00 91.62 176 SER A N 1
ATOM 1315 C CA . SER A 1 176 ? -1.196 5.334 16.897 1.00 91.62 176 SER A CA 1
ATOM 1316 C C . SER A 1 176 ? -0.439 6.074 15.788 1.00 91.62 176 SER A C 1
ATOM 1318 O O . SER A 1 176 ? -0.307 7.295 15.847 1.00 91.62 176 SER A O 1
ATOM 1320 N N . HIS A 1 177 ? 0.048 5.357 14.769 1.00 88.81 177 HIS A N 1
ATOM 1321 C CA . HIS A 1 177 ? 0.660 5.972 13.594 1.00 88.81 177 HIS A CA 1
ATOM 1322 C C . HIS A 1 177 ? -0.358 6.777 12.780 1.00 88.81 177 HIS A C 1
ATOM 1324 O O . HIS A 1 177 ? -0.049 7.906 12.414 1.00 88.81 177 HIS A O 1
ATOM 1330 N N . LEU A 1 178 ? -1.560 6.234 12.547 1.00 89.31 178 LEU A N 1
ATOM 1331 C CA . LEU A 1 178 ? -2.618 6.933 11.811 1.00 89.31 178 LEU A CA 1
ATOM 1332 C C . LEU A 1 178 ? -3.063 8.222 12.513 1.00 89.31 178 LEU A C 1
ATOM 1334 O O . LEU A 1 178 ? -3.213 9.252 11.867 1.00 89.31 178 LEU A O 1
ATOM 1338 N N . GLU A 1 179 ? -3.230 8.176 13.835 1.00 85.56 179 GLU A N 1
ATOM 1339 C CA . GLU A 1 179 ? -3.682 9.319 14.645 1.00 85.56 179 GLU A CA 1
ATOM 1340 C C . GLU A 1 179 ? -2.662 10.470 14.704 1.00 85.56 179 GLU A C 1
ATOM 1342 O O . GLU A 1 179 ? -3.016 11.613 14.989 1.00 85.56 179 GLU A O 1
ATOM 1347 N N . GLN A 1 180 ? -1.380 10.175 14.474 1.00 80.31 180 GLN A N 1
ATOM 1348 C CA . GLN A 1 180 ? -0.293 11.162 14.493 1.00 80.31 180 GLN A CA 1
ATOM 1349 C C . GLN A 1 180 ? 0.053 11.709 13.105 1.00 80.31 180 GLN A C 1
ATOM 1351 O O . GLN A 1 180 ? 0.819 12.669 13.005 1.00 80.31 180 GLN A O 1
ATOM 1356 N N . SER A 1 181 ? -0.452 11.063 12.053 1.00 66.75 181 SER A N 1
ATOM 1357 C CA . SER A 1 181 ? -0.114 11.338 10.657 1.00 66.75 181 SER A CA 1
ATOM 1358 C C . SER A 1 181 ? -1.070 12.315 10.000 1.00 66.75 181 SER A C 1
ATOM 1360 O O . SER A 1 181 ? -0.611 12.983 9.051 1.00 66.75 181 SER A O 1
#

Radius of gyration: 20.85 Å; chains: 1; bounding box: 75×52×44 Å

Sequence (181 aa):
MSETEAFIGSPHDSGDTMSINRIDGDRPNAPVCGAGDSLPSPAAVDQALDGVQAVHADLDFSTFQRVRYREELVACLDTGWLPGDSLPPEGGRQSGPVVMLREAARSPDGVVFGECNLALDPASIVLGKRHSHGGADSFFVQLEGAFHVLCIESGQDTSRYEIYVSPARDWATFLSHLEQS

Foldseek 3Di:
DDDDDDDDDDDDDDDDPPDDPPPDDDDPDDDDDDPDDDQDDPVVVLVLLVVLCVVPVQKDQDPVCQVVVQVVVQVQQQQEAEAPVLADPPDDDRPAQKAAPFPLSNDNVSGDPPGRGIGGDPQKGWRTWGDDPPAFIWTWIDHPQWIWIWTWDCPPPRNHTYIHIDDTDHPVVVSVVSNVD

Secondary structure (DSSP, 8-state):
-----------------------------PPS--TT-PPPPHHHHHHHHHHHHTT-TTEE--TTTHHHHHHHHHHHHHTEE--GGGS-SSS----SSEEESSTTTTSGGG--TTS-SEEE-TT-EEEEEE--TTS-EEEEEEETTEEEEEEEEE-TTTS-EEEEEPPPB-HHHHHHHHHH-